Protein AF-A0A8J9UPP6-F1 (afdb_monomer)

Sequence (140 aa):
MTGKCSARVNLDRFGYISAAYTDHNHRPPTLKKLANGKYLRFSALLQTVQATESRKIPNYEVMNLPGNRRLIMYKNYTFSYKNTQWSKKRYLYCSKKYSMKCTARFRLNEKGVIFAAFTDHNHQPPHFQKCPNGTYVKIS

Secondary structure (DSSP, 8-state):
--PPP--EEEE-TTS-EEEEE---SSPPP-EEE-TTS-EEEHHHHHHHHHHHS-----SSEEEEETTTEEEEEETTEEEEE---TTS-S--EEETTTTTS----EEEE-TTS-EEEEE---SSPPPPEEE-TTS-EEE--

Organism: NCBI:txid405034

pLDDT: mean 79.05, std 13.62, range [41.81, 93.5]

Nearest PDB structures (foldseek):
  8prl-assembly1_B-4  TM=2.274E-01  e=4.106E-01  synthetic construct
  8b64-assembly1_H  TM=2.929E-01  e=3.846E+00  Rhodobacter capsulatus
  7ko8-assembly1_A  TM=1.705E-01  e=6.636E+00  Mayaro virus
  8wxb-assembly1_Y  TM=1.651E-01  e=8.717E+00  Prochlorococcus marinus subsp. pastoris str. CCMP1986

Structure (mmCIF, N/CA/C/O backbone):
data_AF-A0A8J9UPP6-F1
#
_entry.id   AF-A0A8J9UPP6-F1
#
loop_
_atom_site.group_PDB
_atom_site.id
_atom_site.type_symbol
_atom_site.label_atom_id
_atom_site.label_alt_id
_atom_site.label_comp_id
_atom_site.label_asym_id
_atom_site.label_entity_id
_atom_site.label_seq_id
_atom_site.pdbx_PDB_ins_code
_atom_site.Cartn_x
_atom_site.Cartn_y
_atom_site.Cartn_z
_atom_site.occupancy
_atom_site.B_iso_or_equiv
_atom_site.auth_seq_id
_atom_site.auth_comp_id
_atom_site.auth_asym_id
_atom_site.auth_atom_id
_atom_site.pdbx_PDB_model_num
ATOM 1 N N . MET A 1 1 ? 25.321 -14.905 -19.886 1.00 41.81 1 MET A N 1
ATOM 2 C CA . MET A 1 1 ? 26.607 -15.301 -20.498 1.00 41.81 1 MET A CA 1
ATOM 3 C C . MET A 1 1 ? 27.108 -14.153 -21.367 1.00 41.81 1 MET A C 1
ATOM 5 O O . MET A 1 1 ? 26.663 -14.011 -22.495 1.00 41.81 1 MET A O 1
ATOM 9 N N . THR A 1 2 ? 27.938 -13.257 -20.832 1.00 53.47 2 THR A N 1
ATOM 10 C CA . THR A 1 2 ? 28.537 -12.142 -21.592 1.00 53.47 2 THR A CA 1
ATOM 11 C C . THR A 1 2 ? 29.962 -12.523 -21.983 1.00 53.47 2 THR A C 1
ATOM 13 O O . THR A 1 2 ? 30.919 -12.113 -21.330 1.00 53.47 2 THR A O 1
ATOM 16 N N . GLY A 1 3 ? 30.096 -13.383 -22.994 1.00 59.09 3 GLY A N 1
ATOM 17 C CA . GLY A 1 3 ? 31.395 -13.724 -23.577 1.00 59.09 3 GLY A CA 1
ATOM 18 C C . GLY A 1 3 ? 31.927 -12.560 -24.414 1.00 59.09 3 GLY A C 1
ATOM 19 O O . GLY A 1 3 ? 31.150 -11.870 -25.075 1.00 59.09 3 GLY A O 1
ATOM 20 N N . LYS A 1 4 ? 33.237 -12.303 -24.361 1.00 71.00 4 LYS A N 1
ATOM 21 C CA . LYS A 1 4 ? 33.890 -11.312 -25.230 1.00 71.00 4 LYS A CA 1
ATOM 22 C C . LYS A 1 4 ? 33.753 -11.752 -26.696 1.00 71.00 4 LYS A C 1
ATOM 24 O O . LYS A 1 4 ? 33.913 -12.935 -26.993 1.00 71.00 4 LYS A O 1
ATOM 29 N N . CYS A 1 5 ? 33.462 -10.802 -27.584 1.00 79.88 5 CYS A N 1
ATOM 30 C CA . CYS A 1 5 ? 33.464 -11.020 -29.031 1.00 79.88 5 CYS A CA 1
ATOM 31 C C . CYS A 1 5 ? 34.875 -11.394 -29.507 1.00 79.88 5 CYS A C 1
ATOM 33 O O . CYS A 1 5 ? 35.846 -10.788 -29.054 1.00 79.88 5 CYS A O 1
ATOM 35 N N . SER A 1 6 ? 34.979 -12.361 -30.419 1.00 81.88 6 SER A N 1
ATOM 36 C CA . SER A 1 6 ? 36.231 -12.751 -31.086 1.00 81.88 6 SER A CA 1
ATOM 37 C C . SER A 1 6 ? 36.632 -11.825 -32.240 1.00 81.88 6 SER A C 1
ATOM 39 O O . SER A 1 6 ? 37.802 -11.799 -32.618 1.00 81.88 6 SER A O 1
ATOM 41 N N . ALA A 1 7 ? 35.690 -11.054 -32.788 1.00 84.69 7 ALA A N 1
ATOM 42 C CA . ALA A 1 7 ? 35.945 -10.179 -33.924 1.00 84.69 7 ALA A CA 1
ATOM 43 C C . ALA A 1 7 ? 36.723 -8.920 -33.521 1.00 84.69 7 ALA A C 1
ATOM 45 O O . ALA A 1 7 ? 36.458 -8.307 -32.481 1.00 84.69 7 ALA A O 1
ATOM 46 N N . ARG A 1 8 ? 37.662 -8.511 -34.377 1.00 84.62 8 ARG A N 1
ATOM 47 C CA . ARG A 1 8 ? 38.502 -7.322 -34.183 1.00 84.62 8 ARG A CA 1
ATOM 48 C C . ARG A 1 8 ? 38.930 -6.724 -35.516 1.00 84.62 8 ARG A C 1
ATOM 50 O O . ARG A 1 8 ? 39.112 -7.441 -36.497 1.00 84.62 8 ARG A O 1
ATOM 57 N N . VAL A 1 9 ? 39.132 -5.414 -35.520 1.00 89.06 9 VAL A N 1
ATOM 58 C CA . VAL A 1 9 ? 39.684 -4.668 -36.652 1.00 89.06 9 VAL A CA 1
ATOM 59 C C . VAL A 1 9 ? 40.949 -3.979 -36.168 1.00 89.06 9 VAL A C 1
ATOM 61 O O . VAL A 1 9 ? 40.924 -3.293 -35.147 1.00 89.06 9 VAL A O 1
ATOM 64 N N . ASN A 1 10 ? 42.043 -4.186 -36.889 1.00 88.88 10 ASN A N 1
ATOM 65 C CA . ASN A 1 10 ? 43.309 -3.523 -36.631 1.00 88.88 10 ASN A CA 1
ATOM 66 C C . ASN A 1 10 ? 43.435 -2.323 -37.568 1.00 88.88 10 ASN A C 1
ATOM 68 O O . ASN A 1 10 ? 43.105 -2.413 -38.753 1.00 88.88 10 ASN A O 1
ATOM 72 N N . LEU A 1 11 ? 43.925 -1.215 -37.022 1.00 90.75 11 LEU A N 1
ATOM 73 C CA . LEU A 1 11 ? 44.238 -0.009 -37.776 1.00 90.75 11 LEU A CA 1
ATOM 74 C C . LEU A 1 11 ? 45.758 0.132 -37.889 1.00 90.75 11 LEU A C 1
ATOM 76 O O . LEU A 1 11 ? 46.488 -0.301 -36.995 1.00 90.75 11 LEU A O 1
ATOM 80 N N . ASP A 1 12 ? 46.240 0.696 -38.990 1.00 90.06 12 ASP A N 1
ATOM 81 C CA . ASP A 1 12 ? 47.639 1.087 -39.139 1.00 90.06 12 ASP A CA 1
ATOM 82 C C . ASP A 1 12 ? 47.942 2.421 -38.424 1.00 90.06 12 ASP A C 1
ATOM 84 O O . ASP A 1 12 ? 47.081 3.028 -37.780 1.00 90.06 12 ASP A O 1
ATOM 88 N N . ARG A 1 13 ? 49.185 2.905 -38.550 1.00 89.81 13 ARG A N 1
ATOM 89 C CA . ARG A 1 13 ? 49.623 4.173 -37.937 1.00 89.81 13 ARG A CA 1
ATOM 90 C C . ARG A 1 13 ? 48.923 5.421 -38.494 1.00 89.81 13 ARG A C 1
ATOM 92 O O . ARG A 1 13 ? 49.079 6.491 -37.914 1.00 89.81 13 ARG A O 1
ATOM 99 N N . PHE A 1 14 ? 48.228 5.300 -39.621 1.00 88.94 14 PHE A N 1
ATOM 100 C CA . PHE A 1 14 ? 47.516 6.377 -40.306 1.00 88.94 14 PHE A CA 1
ATOM 101 C C . PHE A 1 14 ? 45.990 6.256 -40.143 1.00 88.94 14 PHE A C 1
ATOM 103 O O . PHE A 1 14 ? 45.258 7.124 -40.609 1.00 88.94 14 PHE A O 1
ATOM 110 N N . GLY A 1 15 ? 45.507 5.220 -39.445 1.00 84.38 15 GLY A N 1
ATOM 111 C CA . GLY A 1 15 ? 44.089 4.989 -39.178 1.00 84.38 15 GLY A CA 1
ATOM 112 C C . GLY A 1 15 ? 43.357 4.182 -40.255 1.00 84.38 15 GLY A C 1
ATOM 113 O O . GLY A 1 15 ? 42.135 4.055 -40.167 1.00 84.38 15 GLY A O 1
ATOM 114 N N . TYR A 1 16 ? 44.060 3.615 -41.240 1.00 86.56 16 TYR A N 1
ATOM 115 C CA . TYR A 1 16 ? 43.459 2.730 -42.242 1.00 86.56 16 TYR A CA 1
ATOM 116 C C . TYR A 1 16 ? 43.347 1.299 -41.719 1.00 86.56 16 TYR A C 1
ATOM 118 O O . TYR A 1 16 ? 44.153 0.848 -40.906 1.00 86.56 16 TYR A O 1
ATOM 126 N N . ILE A 1 17 ? 42.337 0.566 -42.194 1.00 86.88 17 ILE A N 1
ATOM 127 C CA . ILE A 1 17 ? 42.128 -0.836 -41.820 1.00 86.88 17 ILE A CA 1
ATOM 128 C C . ILE A 1 17 ? 43.269 -1.678 -42.393 1.00 86.88 17 ILE A C 1
ATOM 130 O O . ILE A 1 17 ? 43.393 -1.808 -43.607 1.00 86.88 17 ILE A O 1
ATOM 134 N N . SER A 1 18 ? 44.072 -2.279 -41.517 1.00 88.50 18 SER A N 1
ATOM 135 C CA . SER A 1 18 ? 45.180 -3.161 -41.900 1.00 88.50 18 SER A CA 1
ATOM 136 C C . SER A 1 18 ? 44.786 -4.638 -41.888 1.00 88.50 18 SER A C 1
ATOM 138 O O . SER A 1 18 ? 45.290 -5.422 -42.686 1.00 88.50 18 SER A O 1
ATOM 140 N N . ALA A 1 19 ? 43.867 -5.029 -41.002 1.00 84.00 19 ALA A N 1
ATOM 141 C CA . ALA A 1 19 ? 43.301 -6.373 -40.956 1.00 84.00 19 ALA A CA 1
ATOM 142 C C . ALA A 1 19 ? 41.923 -6.363 -40.286 1.00 84.00 19 ALA A C 1
ATOM 144 O O . ALA A 1 19 ? 41.709 -5.650 -39.303 1.00 84.00 19 ALA A O 1
ATOM 145 N N . ALA A 1 20 ? 41.006 -7.200 -40.771 1.00 85.75 20 ALA A N 1
ATOM 146 C CA . ALA A 1 20 ? 39.691 -7.401 -40.174 1.00 85.75 20 ALA A CA 1
ATOM 147 C C . ALA A 1 20 ? 39.437 -8.895 -39.957 1.00 85.75 20 ALA A C 1
ATOM 149 O O . ALA A 1 20 ? 39.519 -9.690 -40.887 1.00 85.75 20 ALA A O 1
ATOM 150 N N . TYR A 1 21 ? 39.121 -9.260 -38.717 1.00 86.25 21 TYR A N 1
ATOM 151 C CA . TYR A 1 21 ? 38.752 -10.614 -38.316 1.00 86.25 21 TYR A CA 1
ATOM 152 C C . TYR A 1 21 ? 37.262 -10.596 -37.978 1.00 86.25 21 TYR A C 1
ATOM 154 O O . TYR A 1 21 ? 36.871 -9.990 -36.977 1.00 86.25 21 TYR A O 1
ATOM 162 N N . THR A 1 22 ? 36.437 -11.199 -38.834 1.00 82.19 22 THR A N 1
ATOM 163 C CA . THR A 1 22 ? 34.967 -11.074 -38.816 1.00 82.19 22 THR A CA 1
ATOM 164 C C . THR A 1 22 ? 34.244 -12.283 -38.222 1.00 82.19 22 THR A C 1
ATOM 166 O O . THR A 1 22 ? 33.017 -12.290 -38.173 1.00 82.19 22 THR A O 1
ATOM 169 N N . ASP A 1 23 ? 34.966 -13.291 -37.732 1.00 84.06 23 ASP A N 1
ATOM 170 C CA . ASP A 1 23 ? 34.349 -14.449 -37.087 1.00 84.06 23 ASP A CA 1
ATOM 171 C C . ASP A 1 23 ? 33.793 -14.090 -35.705 1.00 84.06 23 ASP A C 1
ATOM 173 O O . ASP A 1 23 ? 34.497 -13.585 -34.819 1.00 84.06 23 ASP A O 1
ATOM 177 N N . HIS A 1 24 ? 32.510 -14.389 -35.506 1.00 73.88 24 HIS A N 1
ATOM 178 C CA . HIS A 1 24 ? 31.765 -14.052 -34.299 1.00 73.88 24 HIS A CA 1
ATOM 179 C C . HIS A 1 24 ? 31.340 -15.302 -33.528 1.00 73.88 24 HIS A C 1
ATOM 181 O O . HIS A 1 24 ? 30.735 -16.222 -34.066 1.00 73.88 24 HIS A O 1
ATOM 187 N N . ASN A 1 25 ? 31.562 -15.278 -32.217 1.00 80.81 25 ASN A N 1
ATOM 188 C CA . ASN A 1 25 ? 31.107 -16.296 -31.267 1.00 80.81 25 ASN A CA 1
ATOM 189 C C . ASN A 1 25 ? 29.742 -15.968 -30.627 1.00 80.81 25 ASN A C 1
ATOM 191 O O . ASN A 1 25 ? 29.352 -16.569 -29.626 1.00 80.81 25 ASN A O 1
ATOM 195 N N . HIS A 1 26 ? 29.016 -14.988 -31.167 1.00 76.56 26 HIS A N 1
ATOM 196 C CA . HIS A 1 26 ? 27.706 -14.581 -30.677 1.00 76.56 26 HIS A CA 1
ATOM 197 C C . HIS A 1 26 ? 26.850 -14.007 -31.808 1.00 76.56 26 HIS A C 1
ATOM 199 O O . HIS A 1 26 ? 27.354 -13.527 -32.822 1.00 76.56 26 HIS A O 1
ATOM 205 N N . ARG A 1 27 ? 25.529 -13.993 -31.608 1.00 71.94 27 ARG A N 1
ATOM 206 C CA . ARG A 1 27 ? 24.603 -13.316 -32.527 1.00 71.94 27 ARG A CA 1
ATOM 207 C C . ARG A 1 27 ? 24.835 -11.796 -32.507 1.00 71.94 27 ARG A C 1
ATOM 209 O O . ARG A 1 27 ? 25.191 -11.269 -31.447 1.00 71.94 27 ARG A O 1
ATOM 216 N N . PRO A 1 28 ? 24.621 -11.075 -33.622 1.00 75.44 28 PRO A N 1
ATOM 217 C CA . PRO A 1 28 ? 24.782 -9.626 -33.660 1.00 75.44 28 PRO A CA 1
ATOM 218 C C . PRO A 1 28 ? 23.950 -8.922 -32.573 1.00 75.44 28 PRO A C 1
ATOM 220 O O . PRO A 1 28 ? 22.772 -9.247 -32.397 1.00 75.44 28 PRO A O 1
ATOM 223 N N . PRO A 1 29 ? 24.527 -7.967 -31.822 1.00 71.62 29 PRO A N 1
ATOM 224 C CA . PRO A 1 29 ? 23.769 -7.213 -30.836 1.00 71.62 29 PRO A CA 1
ATOM 225 C C . PRO A 1 29 ? 22.738 -6.319 -31.534 1.00 71.62 29 PRO A C 1
ATOM 227 O O . PRO A 1 29 ? 23.072 -5.540 -32.421 1.00 71.62 29 PRO A O 1
ATOM 230 N N . THR A 1 30 ? 21.480 -6.385 -31.102 1.00 76.31 30 THR A N 1
ATOM 231 C CA . THR A 1 30 ? 20.418 -5.525 -31.638 1.00 76.31 30 THR A CA 1
ATOM 232 C C . THR A 1 30 ? 20.572 -4.104 -31.086 1.00 76.31 30 THR A C 1
ATOM 234 O O . THR A 1 30 ? 20.353 -3.860 -29.893 1.00 76.31 30 THR A O 1
ATOM 237 N N . LEU A 1 31 ? 20.968 -3.162 -31.944 1.00 76.94 31 LEU A N 1
ATOM 238 C CA . LEU A 1 31 ? 21.125 -1.743 -31.618 1.00 76.94 31 LEU A CA 1
ATOM 239 C C . LEU A 1 31 ? 20.065 -0.904 -32.344 1.00 76.94 31 LEU A C 1
ATOM 241 O O . LEU A 1 31 ? 19.785 -1.138 -33.515 1.00 76.94 31 LEU A O 1
ATOM 245 N N . LYS A 1 32 ? 19.512 0.107 -31.669 1.00 76.12 32 LYS A N 1
ATOM 246 C CA . LYS A 1 32 ? 18.646 1.131 -32.268 1.00 76.12 32 LYS A CA 1
ATOM 247 C C . LYS A 1 32 ? 19.381 2.470 -32.287 1.00 76.12 32 LYS A C 1
ATOM 249 O O . LYS A 1 32 ? 19.898 2.901 -31.256 1.00 76.12 32 LYS A O 1
ATOM 254 N N . LYS A 1 33 ? 19.420 3.125 -33.450 1.00 80.00 33 LYS A N 1
ATOM 255 C CA . LYS A 1 33 ? 19.981 4.474 -33.608 1.00 80.00 33 LYS A CA 1
ATOM 256 C C . LYS A 1 33 ? 18.991 5.510 -33.069 1.00 80.00 33 LYS A C 1
ATOM 258 O O . LYS A 1 33 ? 17.809 5.478 -33.407 1.00 80.00 33 LYS A O 1
ATOM 263 N N . LEU A 1 34 ? 19.470 6.399 -32.208 1.00 76.50 34 LEU A N 1
ATOM 264 C CA . LEU A 1 34 ? 18.726 7.533 -31.668 1.00 76.50 34 LEU A CA 1
A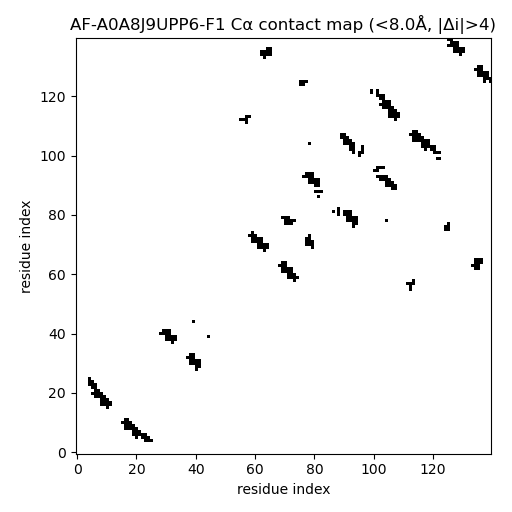TOM 265 C C . LEU A 1 34 ? 18.844 8.757 -32.583 1.00 76.50 34 LEU A C 1
ATOM 267 O O . LEU A 1 34 ? 19.793 8.874 -33.359 1.00 76.50 34 LEU A O 1
ATOM 271 N N . ALA A 1 35 ? 17.921 9.710 -32.427 1.00 78.12 35 ALA A N 1
ATOM 272 C CA . ALA A 1 35 ? 17.918 10.975 -33.170 1.00 78.12 35 ALA A CA 1
ATOM 273 C C . ALA A 1 35 ? 19.208 11.801 -32.978 1.00 78.12 35 ALA A C 1
ATOM 275 O O . ALA A 1 35 ? 19.621 12.519 -33.877 1.00 78.12 35 ALA A O 1
ATOM 276 N N . ASN A 1 36 ? 19.892 11.645 -31.839 1.00 80.19 36 ASN A N 1
ATOM 277 C CA . ASN A 1 36 ? 21.174 12.297 -31.546 1.00 80.19 36 ASN A CA 1
ATOM 278 C C . ASN A 1 36 ? 22.405 11.541 -32.093 1.00 80.19 36 ASN A C 1
ATOM 280 O O . ASN A 1 36 ? 23.527 11.807 -31.668 1.00 80.19 36 ASN A O 1
ATOM 284 N N . GLY A 1 37 ? 22.207 10.546 -32.962 1.00 78.69 37 GLY A N 1
ATOM 285 C CA . GLY A 1 37 ? 23.282 9.764 -33.577 1.00 78.69 37 GLY A CA 1
ATOM 286 C C . GLY A 1 37 ? 23.889 8.666 -32.696 1.00 78.69 37 GLY A C 1
ATOM 287 O O . GLY A 1 37 ? 24.692 7.879 -33.195 1.00 78.69 37 GLY A O 1
ATOM 288 N N . LYS A 1 38 ? 23.501 8.553 -31.417 1.00 79.25 38 LYS A N 1
ATOM 289 C CA . LYS A 1 38 ? 23.969 7.481 -30.520 1.00 79.25 38 LYS A CA 1
ATOM 290 C C . LYS A 1 38 ? 23.220 6.168 -30.772 1.00 79.25 38 LYS A C 1
ATOM 292 O O . LYS A 1 38 ? 22.075 6.170 -31.216 1.00 79.25 38 LYS A O 1
ATOM 297 N N . TYR A 1 39 ? 23.841 5.039 -30.432 1.00 76.44 39 TYR A N 1
ATOM 298 C CA . TYR A 1 39 ? 23.224 3.711 -30.518 1.00 76.44 39 TYR A CA 1
ATOM 299 C C . TYR A 1 39 ? 22.872 3.183 -29.125 1.00 76.44 39 TYR A C 1
ATOM 301 O O . TYR A 1 39 ? 23.712 3.176 -28.227 1.00 76.44 39 TYR A O 1
ATOM 309 N N . LEU A 1 40 ? 21.639 2.707 -28.948 1.00 73.19 40 LEU A N 1
ATOM 310 C CA . LEU A 1 40 ? 21.182 2.034 -27.730 1.00 73.19 40 LEU A CA 1
ATOM 311 C C . LEU A 1 40 ? 20.969 0.545 -27.985 1.00 73.19 40 LEU A C 1
ATOM 313 O O . LEU A 1 40 ? 20.394 0.158 -28.999 1.00 73.19 40 LEU A O 1
ATOM 317 N N . ARG A 1 41 ? 21.363 -0.295 -27.024 1.00 68.38 41 ARG A N 1
ATOM 318 C CA . ARG A 1 41 ? 20.998 -1.718 -27.030 1.00 68.38 41 ARG A CA 1
ATOM 319 C C . ARG A 1 41 ? 19.496 -1.878 -26.829 1.00 68.38 41 ARG A C 1
ATOM 321 O O . ARG A 1 41 ? 18.922 -1.262 -25.934 1.00 68.38 41 ARG A O 1
ATOM 328 N N . PHE A 1 42 ? 18.878 -2.759 -27.609 1.00 62.41 42 PHE A N 1
ATOM 329 C CA . PHE A 1 42 ? 17.439 -3.025 -27.537 1.00 62.41 42 PHE A CA 1
ATOM 330 C C . PHE A 1 42 ? 16.987 -3.481 -26.136 1.00 62.41 42 PHE A C 1
ATOM 332 O O . PHE A 1 42 ? 15.932 -3.074 -25.656 1.00 62.41 42 PHE A O 1
ATOM 339 N N . SER A 1 43 ? 17.835 -4.234 -25.424 1.00 59.03 43 SER A N 1
ATOM 340 C CA . SER A 1 43 ? 17.596 -4.642 -24.032 1.00 59.03 43 SER A CA 1
ATOM 341 C C . SER A 1 43 ? 17.479 -3.462 -23.057 1.00 59.03 43 SER A C 1
ATOM 343 O O . SER A 1 43 ? 16.693 -3.527 -22.117 1.00 59.03 43 SER A O 1
ATOM 345 N N . ALA A 1 44 ? 18.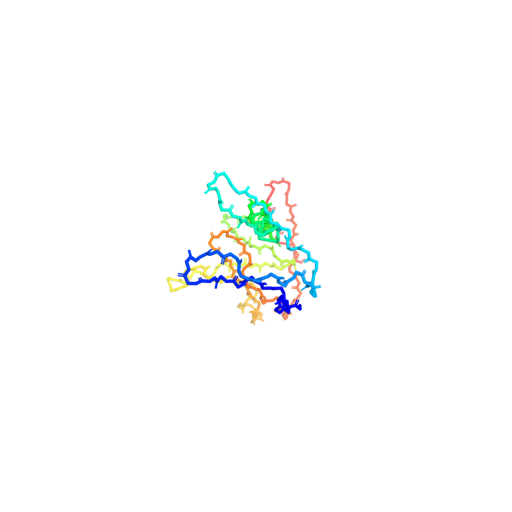219 -2.372 -23.287 1.00 56.94 44 ALA A N 1
ATOM 346 C CA . ALA A 1 44 ? 18.114 -1.152 -22.485 1.00 56.94 44 ALA A CA 1
ATOM 347 C C . ALA A 1 44 ? 16.829 -0.373 -22.811 1.00 56.94 44 ALA A C 1
ATOM 349 O O . ALA A 1 44 ? 16.246 0.266 -21.941 1.00 56.94 44 ALA A O 1
ATOM 350 N N . LEU A 1 45 ? 16.349 -0.474 -24.052 1.00 57.00 45 LEU A N 1
ATOM 351 C CA . LEU A 1 45 ? 15.129 0.185 -24.514 1.00 57.00 45 LEU A CA 1
ATOM 352 C C . LEU A 1 45 ? 13.875 -0.426 -23.866 1.00 57.00 45 LEU A C 1
ATOM 354 O O . LEU A 1 45 ? 13.018 0.305 -23.371 1.00 57.00 45 LEU A O 1
ATOM 358 N N . LEU A 1 46 ? 13.810 -1.757 -23.762 1.00 55.25 46 LEU A N 1
ATOM 359 C CA . LEU A 1 46 ? 12.729 -2.453 -23.050 1.00 55.25 46 LEU A CA 1
ATOM 360 C C . LEU A 1 46 ? 12.669 -2.076 -21.560 1.00 55.25 46 LEU A C 1
ATOM 362 O O . LEU A 1 46 ? 11.581 -1.880 -21.024 1.00 55.25 46 LEU A O 1
ATOM 366 N N . GLN A 1 47 ? 13.820 -1.891 -20.905 1.00 54.78 47 GLN A N 1
ATOM 367 C CA . GLN A 1 47 ? 13.869 -1.441 -19.508 1.00 54.78 47 GLN A CA 1
ATOM 368 C C . GLN A 1 47 ? 13.322 -0.018 -19.335 1.00 54.78 47 GLN A C 1
ATOM 370 O O . GLN A 1 47 ? 12.638 0.257 -18.352 1.00 54.78 47 GLN A O 1
ATOM 375 N N . THR A 1 48 ? 13.572 0.881 -20.295 1.00 50.41 48 THR A N 1
ATOM 376 C CA . THR A 1 48 ? 13.054 2.259 -20.230 1.00 50.41 48 THR A CA 1
ATOM 377 C C . THR A 1 48 ? 11.543 2.346 -20.442 1.00 50.41 48 THR A C 1
ATOM 379 O O . THR A 1 48 ? 10.897 3.144 -19.772 1.00 50.41 48 THR A O 1
ATOM 382 N N . VAL A 1 49 ? 10.962 1.485 -21.288 1.00 53.75 49 VAL A N 1
ATOM 383 C CA . VAL A 1 49 ? 9.501 1.423 -21.496 1.00 53.75 49 VAL A CA 1
ATOM 384 C C . VAL A 1 49 ? 8.795 0.786 -20.291 1.00 53.75 49 VAL A C 1
ATOM 386 O O . VAL A 1 49 ? 7.740 1.248 -19.868 1.00 53.75 49 VAL A O 1
ATOM 389 N N . GLN A 1 50 ? 9.404 -0.222 -19.656 1.00 52.00 50 GLN A N 1
ATOM 390 C CA . GLN A 1 50 ? 8.876 -0.817 -18.420 1.00 52.00 50 GLN A CA 1
ATOM 391 C C . GLN A 1 50 ? 8.963 0.117 -17.198 1.00 52.00 50 GLN A C 1
ATOM 393 O O . GLN A 1 50 ? 8.268 -0.104 -16.204 1.00 52.00 50 GLN A O 1
ATOM 398 N N . ALA A 1 51 ? 9.790 1.165 -17.252 1.00 49.53 51 ALA A N 1
ATOM 399 C CA . ALA A 1 51 ? 9.962 2.117 -16.156 1.00 49.53 51 ALA A CA 1
ATOM 400 C C . ALA A 1 51 ? 8.906 3.237 -16.130 1.00 49.53 51 ALA A C 1
ATOM 402 O O . ALA A 1 51 ? 8.730 3.865 -15.084 1.00 49.53 51 ALA A O 1
ATOM 403 N N . THR A 1 52 ? 8.195 3.494 -17.234 1.00 46.72 52 THR A N 1
ATOM 404 C CA . THR A 1 52 ? 7.306 4.665 -17.351 1.00 46.72 52 THR A CA 1
ATOM 405 C C . THR A 1 52 ? 5.825 4.396 -17.086 1.00 46.72 52 THR A C 1
ATOM 407 O O . THR A 1 52 ? 5.109 5.348 -16.801 1.00 46.72 52 THR A O 1
ATOM 410 N N . GLU A 1 53 ? 5.348 3.146 -17.070 1.00 51.06 53 GLU A N 1
ATOM 411 C CA . GLU A 1 53 ? 3.901 2.871 -16.927 1.00 51.06 53 GLU A CA 1
ATOM 412 C C . GLU A 1 53 ? 3.534 1.671 -16.044 1.00 51.06 53 GLU A C 1
ATOM 414 O O . GLU A 1 53 ? 2.464 1.086 -16.180 1.00 51.06 53 GLU A O 1
ATOM 419 N N . SER A 1 54 ? 4.341 1.331 -15.040 1.00 49.22 54 SER A N 1
ATOM 420 C CA . SER A 1 54 ? 3.784 0.578 -13.911 1.00 49.22 54 SER A CA 1
ATOM 421 C C . SER A 1 54 ? 3.322 1.565 -12.848 1.00 49.22 54 SER A C 1
ATOM 423 O O . SER A 1 54 ? 4.049 1.889 -11.904 1.00 49.22 54 SER A O 1
ATOM 425 N N . ARG A 1 55 ? 2.074 2.037 -12.969 1.00 53.34 55 ARG A N 1
ATOM 426 C CA . ARG A 1 55 ? 1.288 2.378 -11.779 1.00 53.34 55 ARG A CA 1
ATOM 427 C C . ARG A 1 55 ? 1.241 1.096 -10.945 1.00 53.34 55 ARG A C 1
ATOM 429 O O . ARG A 1 55 ? 0.355 0.272 -11.136 1.00 53.34 55 ARG A O 1
ATOM 436 N N . LYS A 1 56 ? 2.234 0.877 -10.075 1.00 54.12 56 LYS A N 1
ATOM 437 C CA . LYS A 1 56 ? 2.161 -0.160 -9.045 1.00 54.12 56 LYS A CA 1
ATOM 438 C C . LYS A 1 56 ? 0.950 0.200 -8.207 1.00 54.12 56 LYS A C 1
ATOM 440 O O . LYS A 1 56 ? 1.040 1.084 -7.357 1.00 54.12 56 LYS A O 1
ATOM 445 N N . ILE A 1 57 ? -0.179 -0.432 -8.508 1.00 5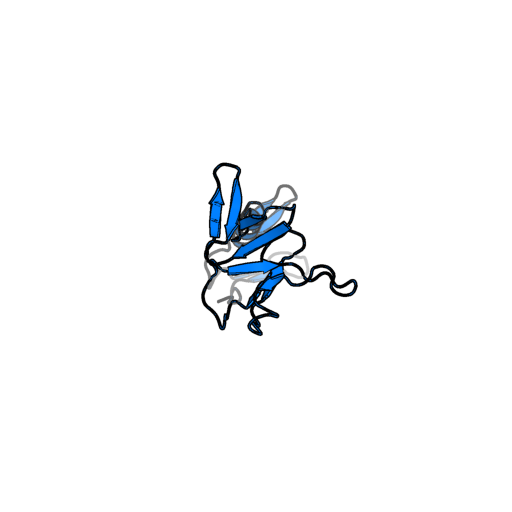3.75 57 ILE A N 1
ATOM 446 C CA . ILE A 1 57 ? -1.375 -0.336 -7.690 1.00 53.75 57 ILE A CA 1
ATOM 447 C C . ILE A 1 57 ? -0.903 -0.692 -6.278 1.00 53.75 57 ILE A C 1
ATOM 449 O O . ILE A 1 57 ? -0.248 -1.726 -6.100 1.00 53.75 57 ILE A O 1
ATOM 453 N N . PRO A 1 58 ? -1.094 0.191 -5.287 1.00 61.31 58 PRO A N 1
ATOM 454 C CA . PRO A 1 58 ? -0.761 -0.159 -3.924 1.00 61.31 58 PRO A CA 1
ATOM 455 C C . PRO A 1 58 ? -1.546 -1.427 -3.583 1.00 61.31 58 PRO A C 1
ATOM 457 O O . PRO A 1 58 ? -2.768 -1.436 -3.653 1.00 61.31 58 PRO A O 1
ATOM 460 N N . ASN A 1 59 ? -0.847 -2.510 -3.236 1.00 80.06 59 ASN A N 1
ATOM 461 C CA . ASN A 1 59 ? -1.460 -3.796 -2.876 1.00 80.06 59 ASN A CA 1
ATOM 462 C C . ASN A 1 59 ? -2.202 -3.740 -1.522 1.00 80.06 59 ASN A C 1
ATOM 464 O O . ASN A 1 59 ? -2.283 -4.747 -0.828 1.00 80.06 59 ASN A O 1
ATOM 468 N N . TYR A 1 60 ? -2.673 -2.565 -1.102 1.00 87.94 60 TYR A N 1
ATOM 469 C CA . TYR A 1 60 ? -3.341 -2.298 0.163 1.00 87.94 60 TYR A CA 1
ATOM 470 C C . TYR A 1 60 ? -4.525 -1.354 -0.059 1.00 87.94 60 TYR A C 1
ATOM 472 O O . TYR A 1 60 ? -4.506 -0.517 -0.959 1.00 87.94 60 TYR A O 1
ATOM 480 N N . GLU A 1 61 ? -5.525 -1.442 0.810 1.00 88.94 61 GLU A N 1
ATOM 481 C CA . GLU A 1 61 ? -6.682 -0.549 0.805 1.00 88.94 61 GLU A CA 1
ATOM 482 C C . GLU A 1 61 ? -6.603 0.436 1.976 1.00 88.94 61 GLU A C 1
ATOM 484 O O . GLU A 1 61 ? -6.185 0.085 3.080 1.00 88.94 61 GLU A O 1
ATOM 489 N N . VAL A 1 62 ? -7.008 1.686 1.752 1.00 88.75 62 VAL A N 1
ATOM 490 C CA . VAL A 1 62 ? -7.172 2.667 2.831 1.00 88.75 62 VAL A CA 1
ATOM 491 C C . VAL A 1 62 ? -8.600 2.579 3.354 1.00 88.75 62 VAL A C 1
ATOM 493 O O . VAL A 1 62 ? -9.552 2.884 2.642 1.00 88.75 62 VAL A O 1
ATOM 496 N N . MET A 1 63 ? -8.744 2.189 4.615 1.00 89.44 63 MET A N 1
ATOM 497 C CA . MET A 1 63 ? -10.029 2.113 5.295 1.00 89.44 63 MET A CA 1
ATOM 498 C C . MET A 1 63 ? -10.299 3.392 6.077 1.00 89.44 63 MET A C 1
ATOM 500 O O . MET A 1 63 ? -9.522 3.774 6.958 1.00 89.44 63 MET A O 1
ATOM 504 N N . ASN A 1 64 ? -11.444 4.008 5.800 1.00 90.00 64 ASN A N 1
ATOM 505 C CA . ASN A 1 64 ? -11.977 5.110 6.588 1.00 90.00 64 ASN A CA 1
ATOM 506 C C . ASN A 1 64 ? -12.935 4.551 7.645 1.00 90.00 64 ASN A C 1
ATOM 508 O O . ASN A 1 64 ? -13.929 3.906 7.316 1.00 90.00 64 ASN A O 1
ATOM 512 N N . LEU A 1 65 ? -12.623 4.780 8.917 1.00 86.62 65 LEU A N 1
ATOM 513 C CA . LEU A 1 65 ? -13.452 4.390 10.052 1.00 86.62 65 LEU A CA 1
ATOM 514 C C . LEU A 1 65 ? -14.223 5.609 10.582 1.00 86.62 65 LEU A C 1
ATOM 516 O O . LEU A 1 65 ? -13.777 6.749 10.398 1.00 86.62 65 LEU A O 1
ATOM 520 N N . PRO A 1 66 ? -15.326 5.388 11.321 1.00 84.19 66 PRO A N 1
ATOM 521 C CA . PRO A 1 66 ? -16.024 6.452 12.031 1.00 84.19 66 PRO A CA 1
ATOM 522 C C . PRO A 1 66 ? -15.080 7.274 12.922 1.00 84.19 66 PRO A C 1
ATOM 524 O O . PRO A 1 66 ? -14.189 6.731 13.597 1.00 84.19 66 PRO A O 1
ATOM 527 N N . GLY A 1 67 ? -15.288 8.594 12.923 1.00 81.50 67 GLY A N 1
ATOM 528 C CA . GLY A 1 67 ? -14.466 9.549 13.673 1.00 81.50 67 GLY A CA 1
ATOM 529 C C . GLY A 1 67 ? -13.155 9.940 12.981 1.00 81.50 67 GLY A C 1
ATOM 530 O O . GLY A 1 67 ? -12.162 10.174 13.661 1.00 81.50 67 GLY A O 1
ATOM 531 N N . ASN A 1 68 ? -13.123 9.969 11.640 1.00 78.25 68 ASN A N 1
ATOM 532 C CA . ASN A 1 68 ? -11.972 10.396 10.824 1.00 78.25 68 ASN A CA 1
ATOM 533 C C . ASN A 1 68 ? -10.674 9.595 11.073 1.00 78.25 68 ASN A C 1
ATOM 535 O O . ASN A 1 68 ? -9.553 10.066 10.857 1.00 78.25 68 ASN A O 1
ATOM 539 N N . ARG A 1 69 ? -10.818 8.353 11.544 1.00 83.00 69 ARG A N 1
ATOM 540 C CA . ARG A 1 69 ? -9.695 7.439 11.761 1.00 83.00 69 ARG A CA 1
ATOM 541 C C . ARG A 1 69 ? -9.412 6.688 10.469 1.00 83.00 69 ARG A C 1
ATOM 543 O O . ARG A 1 69 ? -10.321 6.143 9.852 1.00 83.00 69 ARG A O 1
ATOM 550 N N . ARG A 1 70 ? -8.141 6.636 10.077 1.00 87.69 70 ARG A N 1
ATOM 551 C CA . ARG A 1 70 ? -7.692 5.951 8.861 1.00 87.69 70 ARG A CA 1
ATOM 552 C C . ARG A 1 70 ? -6.786 4.782 9.207 1.00 87.69 70 ARG A C 1
ATOM 554 O O . ARG A 1 70 ? -5.825 4.948 9.958 1.00 87.69 70 ARG A O 1
ATOM 561 N N . LEU A 1 71 ? -7.092 3.620 8.643 1.00 90.06 71 LEU A N 1
ATOM 562 C CA . LEU A 1 71 ? -6.270 2.415 8.723 1.00 90.06 71 LEU A CA 1
ATOM 563 C C . LEU A 1 71 ? -5.878 1.968 7.319 1.00 90.06 71 LEU A C 1
ATOM 565 O O . LEU A 1 71 ? -6.555 2.281 6.345 1.00 90.06 71 LEU A O 1
ATOM 569 N N . ILE A 1 72 ? -4.785 1.221 7.223 1.00 91.06 72 ILE A N 1
ATOM 570 C CA . ILE A 1 72 ? -4.391 0.551 5.988 1.00 91.06 72 ILE A CA 1
ATOM 571 C C . ILE A 1 72 ? -4.665 -0.940 6.139 1.00 91.06 72 ILE A C 1
ATOM 573 O O . ILE A 1 72 ? -4.154 -1.561 7.067 1.00 91.06 72 ILE A O 1
ATOM 577 N N . MET A 1 73 ? -5.462 -1.504 5.238 1.00 90.56 73 MET A N 1
ATOM 578 C CA . MET A 1 73 ? -5.709 -2.936 5.135 1.00 90.56 73 MET A CA 1
ATOM 579 C C . MET A 1 73 ? -4.717 -3.552 4.152 1.00 90.56 73 MET A C 1
ATOM 581 O O . MET A 1 73 ? -4.661 -3.166 2.987 1.00 90.56 73 MET A O 1
ATOM 585 N N . TYR A 1 74 ? -3.945 -4.530 4.611 1.00 90.88 74 TYR A N 1
ATOM 586 C CA . TYR A 1 74 ? -3.024 -5.298 3.782 1.00 90.88 74 TYR A CA 1
ATOM 587 C C . TYR A 1 74 ? -3.126 -6.776 4.153 1.00 90.88 74 TYR A C 1
ATOM 589 O O . TYR A 1 74 ? -2.951 -7.125 5.319 1.00 90.88 74 TYR A O 1
ATOM 597 N N . LYS A 1 75 ? -3.426 -7.641 3.173 1.00 88.19 75 LYS A N 1
ATOM 598 C CA . LYS A 1 75 ? -3.643 -9.087 3.382 1.00 88.19 75 LYS A CA 1
ATOM 599 C C . LYS A 1 75 ? -4.629 -9.391 4.529 1.00 88.19 75 LYS A C 1
ATOM 601 O O . LYS A 1 75 ? -4.342 -10.224 5.379 1.00 88.19 75 LYS A O 1
ATOM 606 N N . ASN A 1 76 ? -5.762 -8.688 4.572 1.00 89.88 76 ASN A N 1
ATOM 607 C CA . ASN A 1 76 ? -6.804 -8.795 5.611 1.00 89.88 76 ASN A CA 1
ATOM 608 C C . ASN A 1 76 ? -6.386 -8.357 7.029 1.00 89.88 76 ASN A C 1
ATOM 610 O O . ASN A 1 76 ? -7.174 -8.464 7.964 1.00 89.88 76 ASN A O 1
ATOM 614 N N . TYR A 1 77 ? -5.183 -7.810 7.209 1.00 92.31 77 TYR A N 1
ATOM 615 C CA . TYR A 1 77 ? -4.743 -7.225 8.473 1.00 92.31 77 TYR A CA 1
ATOM 616 C C . TYR A 1 77 ? -4.729 -5.705 8.407 1.00 92.31 77 TYR A C 1
ATOM 618 O O . TYR A 1 77 ? -4.398 -5.106 7.384 1.00 92.31 77 TYR A O 1
ATOM 626 N N . THR A 1 78 ? -5.033 -5.067 9.536 1.00 93.19 78 THR A N 1
ATOM 627 C CA . THR A 1 78 ? -5.042 -3.610 9.637 1.00 93.19 78 THR A CA 1
ATOM 628 C C . THR A 1 78 ? -3.753 -3.071 10.227 1.00 93.19 78 THR A C 1
ATOM 630 O O . THR A 1 78 ? -3.201 -3.611 11.191 1.00 93.19 78 THR A O 1
ATOM 633 N N . PHE A 1 79 ? -3.306 -1.952 9.672 1.00 92.00 79 PHE A N 1
ATOM 634 C CA . PHE A 1 79 ? -2.086 -1.270 10.054 1.00 92.00 79 PHE A CA 1
ATOM 635 C C . PHE A 1 79 ? -2.333 0.224 10.248 1.00 92.00 79 PHE A C 1
ATOM 637 O O . PHE A 1 79 ? -3.183 0.827 9.591 1.00 92.00 79 PHE A O 1
ATOM 644 N N . SER A 1 80 ? -1.572 0.836 11.149 1.00 90.12 80 SER A N 1
ATOM 645 C CA . SER A 1 80 ? -1.625 2.271 11.420 1.00 90.12 80 SER A CA 1
ATOM 646 C C . SER A 1 80 ? -0.229 2.872 11.523 1.00 90.12 80 SER A C 1
ATOM 648 O O . SER A 1 80 ? 0.750 2.206 11.879 1.00 90.12 80 SER A O 1
ATOM 650 N N . TYR A 1 81 ? -0.132 4.162 11.202 1.00 86.25 81 TYR A N 1
ATOM 651 C CA . TYR A 1 81 ? 1.075 4.932 11.467 1.00 86.25 81 TYR A CA 1
ATOM 652 C C . TYR A 1 81 ? 1.253 5.122 12.968 1.00 86.25 81 TYR A C 1
ATOM 654 O O . TYR A 1 81 ? 0.309 5.461 13.683 1.00 86.25 81 TYR A O 1
ATOM 662 N N . LYS A 1 82 ? 2.492 4.978 13.436 1.00 75.56 82 LYS A N 1
ATOM 663 C CA . LYS A 1 82 ? 2.852 5.430 14.776 1.00 75.56 82 LYS A CA 1
ATOM 664 C C . LYS A 1 82 ? 3.132 6.932 14.720 1.00 75.56 82 LYS A C 1
ATOM 666 O O . LYS A 1 82 ? 4.034 7.360 14.003 1.00 75.56 82 LYS A O 1
ATOM 671 N N . ASN A 1 83 ? 2.379 7.718 15.483 1.00 59.59 83 ASN A N 1
ATOM 672 C CA . ASN A 1 83 ? 2.681 9.128 15.703 1.00 59.59 83 ASN A CA 1
ATOM 673 C C . ASN A 1 83 ? 3.821 9.211 16.722 1.00 59.59 83 ASN A C 1
ATOM 675 O O . ASN A 1 83 ? 3.599 9.239 17.927 1.00 59.59 83 ASN A O 1
ATOM 679 N N . THR A 1 84 ? 5.064 9.176 16.254 1.00 54.78 84 THR A N 1
ATOM 680 C CA . THR A 1 84 ? 6.179 9.686 17.054 1.00 54.78 84 THR A CA 1
ATOM 681 C C . THR A 1 84 ? 6.914 10.717 16.229 1.00 54.78 84 THR A C 1
ATOM 683 O O . THR A 1 84 ? 7.279 10.437 15.091 1.00 54.78 84 THR A O 1
ATOM 686 N N . GLN A 1 85 ? 7.153 11.886 16.822 1.00 52.25 85 GLN A N 1
ATOM 687 C CA . GLN A 1 85 ? 7.899 13.009 16.241 1.00 52.25 85 GLN A CA 1
ATOM 688 C C . GLN A 1 85 ? 9.236 12.568 15.611 1.00 52.25 85 GLN A C 1
ATOM 690 O O . GLN A 1 85 ? 9.662 13.108 14.596 1.00 52.25 85 GLN A O 1
ATOM 695 N N . TRP A 1 86 ? 9.854 11.513 16.156 1.00 47.75 86 TRP A N 1
ATOM 696 C CA . TRP A 1 86 ? 11.105 10.924 15.668 1.00 47.75 86 TRP A CA 1
ATOM 697 C C . TRP A 1 86 ? 10.947 9.989 14.457 1.00 47.75 86 TRP A C 1
ATOM 699 O O . TRP A 1 86 ? 11.868 9.809 13.656 1.00 47.75 86 TRP A O 1
ATOM 709 N N . SER A 1 87 ? 9.786 9.347 14.300 1.00 52.03 87 SER A N 1
ATOM 710 C CA . SER A 1 87 ? 9.526 8.491 13.148 1.00 52.03 87 SER A CA 1
ATOM 711 C C . SER A 1 87 ? 8.818 9.319 12.083 1.00 52.03 87 SER A C 1
ATOM 713 O O . SER A 1 87 ? 7.618 9.552 12.148 1.00 52.03 87 SER A O 1
ATOM 715 N N . LYS A 1 88 ? 9.564 9.769 11.067 1.00 56.44 88 LYS A N 1
ATOM 716 C CA . LYS A 1 88 ? 9.008 10.326 9.819 1.00 56.44 88 LYS A CA 1
ATOM 717 C C . LYS A 1 88 ? 8.100 9.291 9.131 1.00 56.44 88 LYS A C 1
ATOM 719 O O . LYS A 1 88 ? 8.557 8.672 8.181 1.00 56.44 88 LYS A O 1
ATOM 724 N N . LYS A 1 89 ? 6.905 8.989 9.662 1.00 63.28 89 LYS A N 1
ATOM 725 C CA . LYS A 1 89 ? 5.919 7.994 9.180 1.00 63.28 89 LYS A CA 1
ATOM 726 C C . LYS A 1 89 ? 6.550 6.765 8.496 1.00 63.28 89 LYS A C 1
ATOM 728 O O . LYS A 1 89 ? 6.072 6.294 7.469 1.00 63.28 89 LYS A O 1
ATOM 733 N N . ARG A 1 90 ? 7.670 6.263 9.039 1.00 70.88 90 ARG A N 1
ATOM 734 C CA . ARG A 1 90 ? 8.544 5.327 8.303 1.00 70.88 90 ARG A CA 1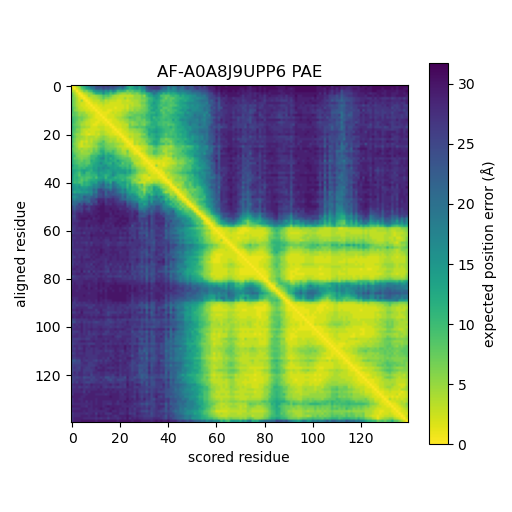
ATOM 735 C C . ARG A 1 90 ? 7.973 3.921 8.292 1.00 70.88 90 ARG A C 1
ATOM 737 O O . ARG A 1 90 ? 8.291 3.149 7.402 1.00 70.88 90 ARG A O 1
ATOM 744 N N . TYR A 1 91 ? 7.172 3.592 9.296 1.00 82.38 91 TYR A N 1
ATOM 745 C CA . TYR A 1 91 ? 6.625 2.262 9.481 1.00 82.38 91 TYR A CA 1
ATOM 746 C C . TYR A 1 91 ? 5.156 2.355 9.856 1.00 82.38 91 TYR A C 1
ATOM 748 O O . TYR A 1 91 ? 4.772 3.132 10.736 1.00 82.38 91 TYR A O 1
ATOM 756 N N . LEU A 1 92 ? 4.367 1.519 9.200 1.00 89.56 92 LEU A N 1
ATOM 757 C CA . LEU A 1 92 ? 3.044 1.141 9.636 1.00 89.56 92 LEU A CA 1
ATOM 758 C C . LEU A 1 92 ? 3.155 -0.148 10.428 1.00 89.56 92 LEU A C 1
ATOM 760 O O . LEU A 1 92 ? 3.849 -1.078 10.021 1.00 89.56 92 LEU A O 1
ATOM 764 N N . TYR A 1 93 ? 2.482 -0.190 11.566 1.00 91.94 93 TYR A N 1
ATOM 765 C CA . TYR A 1 93 ? 2.471 -1.346 12.450 1.00 91.94 93 TYR A CA 1
ATOM 766 C C . TYR A 1 93 ? 1.085 -1.955 12.473 1.00 91.94 93 TYR A C 1
ATOM 768 O O . TYR A 1 93 ? 0.101 -1.232 12.323 1.00 91.94 93 TYR A O 1
ATOM 776 N N . CYS A 1 94 ? 1.009 -3.264 12.697 1.00 93.50 94 CYS A N 1
ATOM 777 C CA . CYS A 1 94 ? -0.274 -3.914 12.895 1.00 93.50 94 CYS A CA 1
ATOM 778 C C . CYS A 1 94 ? -1.041 -3.250 14.050 1.00 93.50 94 CYS A C 1
ATOM 780 O O . CYS A 1 94 ? -0.470 -2.943 15.101 1.00 93.50 94 CYS A O 1
ATOM 782 N N . SER A 1 95 ? -2.351 -3.067 13.885 1.00 91.00 95 SER A N 1
ATOM 783 C CA . SER A 1 95 ? -3.222 -2.467 14.902 1.00 91.00 95 SER A CA 1
ATOM 784 C C . SER A 1 95 ? -3.223 -3.237 16.230 1.00 91.00 95 SER A C 1
ATOM 786 O O . SER A 1 95 ? -3.550 -2.664 17.265 1.00 91.00 95 SER A O 1
ATOM 788 N N . LYS A 1 96 ? -2.820 -4.514 16.227 1.00 90.69 96 LYS A N 1
ATOM 789 C CA . LYS A 1 96 ? -2.698 -5.370 17.418 1.00 90.69 96 LYS A CA 1
ATOM 790 C C . LYS A 1 96 ? -1.300 -5.369 18.048 1.00 90.69 96 LYS A C 1
ATOM 792 O O . LYS A 1 96 ? -1.046 -6.153 18.962 1.00 90.69 96 LYS A O 1
ATOM 797 N N . LYS A 1 97 ? -0.397 -4.474 17.617 1.00 90.12 97 LYS A N 1
ATOM 798 C CA . LYS A 1 97 ? 0.970 -4.349 18.157 1.00 90.12 97 LYS A CA 1
ATOM 799 C C . LYS A 1 97 ? 1.001 -4.275 19.682 1.00 90.12 97 LYS A C 1
ATOM 801 O O . LYS A 1 97 ? 1.816 -4.946 20.293 1.00 90.12 97 LYS A O 1
ATOM 806 N N . TYR A 1 98 ? 0.148 -3.456 20.294 1.00 89.00 98 TYR A N 1
ATOM 807 C CA . TYR A 1 98 ? 0.155 -3.277 21.749 1.00 89.00 98 TYR A CA 1
ATOM 808 C C . TYR A 1 98 ? -0.694 -4.325 22.467 1.00 89.00 98 TYR A C 1
ATOM 810 O O . TYR A 1 98 ? -0.234 -4.913 23.437 1.00 89.00 98 TYR A O 1
ATOM 818 N N . SER A 1 99 ? -1.893 -4.616 21.955 1.00 90.75 99 SER A N 1
ATOM 819 C CA . SER A 1 99 ? -2.816 -5.555 22.602 1.00 90.75 99 SER A CA 1
ATOM 820 C C . SER A 1 99 ? -2.347 -7.011 22.558 1.00 90.75 99 SER A C 1
ATOM 822 O O . SER A 1 99 ? -2.673 -7.773 23.453 1.00 90.75 99 SER A O 1
ATOM 824 N N . MET A 1 100 ? -1.620 -7.417 21.510 1.00 91.50 100 MET A N 1
ATOM 825 C CA . MET A 1 100 ? -1.176 -8.807 21.306 1.00 91.50 100 MET A CA 1
ATOM 826 C C . MET A 1 100 ? 0.330 -8.917 21.054 1.00 91.50 100 MET A C 1
ATOM 828 O O . MET A 1 100 ? 0.807 -9.953 20.605 1.00 91.50 100 MET A O 1
ATOM 832 N N . LYS A 1 101 ? 1.096 -7.844 21.297 1.00 92.19 101 LYS A N 1
ATOM 833 C CA . LYS A 1 101 ? 2.551 -7.802 21.052 1.00 92.19 101 LYS A CA 1
ATOM 834 C C . LYS A 1 101 ? 2.945 -8.163 19.606 1.00 92.19 101 LYS A C 1
ATOM 836 O O . LYS A 1 101 ? 4.054 -8.628 19.364 1.00 92.19 101 LYS A O 1
ATOM 841 N N . CYS A 1 102 ? 2.054 -7.926 18.638 1.00 92.94 102 CYS A N 1
ATOM 842 C CA . CYS A 1 102 ? 2.293 -8.261 17.235 1.00 92.94 102 CYS A CA 1
ATOM 843 C C . CYS A 1 102 ? 3.484 -7.473 16.659 1.00 92.94 102 CYS A C 1
ATOM 845 O O . CYS A 1 102 ? 3.586 -6.248 16.812 1.00 92.94 102 CYS A O 1
ATOM 847 N N . THR A 1 103 ? 4.377 -8.174 15.965 1.00 91.38 103 THR A N 1
ATOM 848 C CA . THR A 1 103 ? 5.611 -7.624 15.383 1.00 91.38 103 THR A CA 1
ATOM 849 C C . THR A 1 103 ? 5.451 -7.200 13.922 1.00 91.38 103 THR A C 1
ATOM 851 O O . THR A 1 103 ? 6.305 -6.467 13.411 1.00 91.38 103 THR A O 1
ATOM 854 N N . ALA A 1 104 ? 4.340 -7.575 13.277 1.00 92.69 104 ALA A N 1
ATOM 855 C CA . ALA A 1 104 ? 4.034 -7.232 11.895 1.00 92.69 104 ALA A CA 1
ATOM 856 C C . ALA A 1 104 ? 4.078 -5.719 11.637 1.00 92.69 104 ALA A C 1
ATOM 858 O O . ALA A 1 104 ? 3.492 -4.898 12.361 1.00 92.69 104 ALA A O 1
ATOM 859 N N . ARG A 1 105 ? 4.787 -5.350 10.570 1.00 91.75 105 ARG A N 1
ATOM 860 C CA . ARG A 1 105 ? 5.004 -3.963 10.154 1.00 91.75 105 ARG A CA 1
ATOM 861 C C . ARG A 1 105 ? 5.417 -3.883 8.695 1.00 91.75 105 ARG A C 1
ATOM 863 O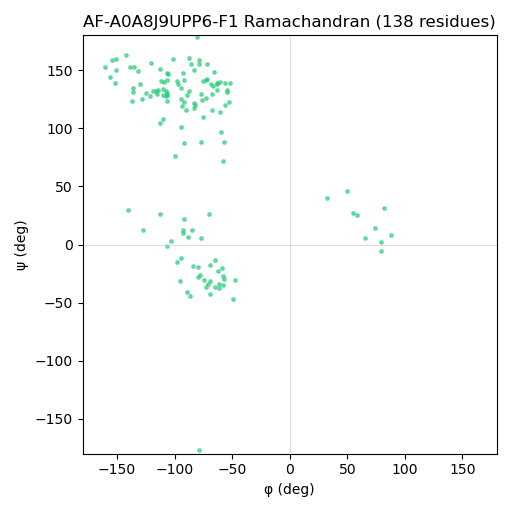 O . ARG A 1 105 ? 6.089 -4.772 8.186 1.00 91.75 105 ARG A O 1
ATOM 870 N N . PHE A 1 106 ? 5.120 -2.773 8.038 1.00 88.88 106 PHE A N 1
ATOM 871 C CA . PHE A 1 106 ? 5.657 -2.494 6.709 1.00 88.88 106 PHE A CA 1
ATOM 872 C C . PHE A 1 106 ? 5.989 -1.018 6.529 1.00 88.88 106 PHE A C 1
ATOM 874 O O . PHE A 1 106 ? 5.571 -0.160 7.306 1.00 88.88 106 PHE A O 1
ATOM 881 N N . ARG A 1 107 ? 6.786 -0.726 5.505 1.00 86.25 107 ARG A N 1
ATOM 882 C CA . ARG A 1 107 ? 7.236 0.614 5.143 1.00 86.25 107 ARG A CA 1
ATOM 883 C C . ARG A 1 107 ? 6.757 0.954 3.745 1.00 86.25 107 ARG A C 1
ATOM 885 O O . ARG A 1 107 ? 6.951 0.173 2.814 1.00 86.25 107 ARG A O 1
ATOM 892 N N . LEU A 1 108 ? 6.178 2.141 3.612 1.00 83.62 108 LEU A N 1
ATOM 893 C CA . LEU A 1 108 ? 5.883 2.747 2.321 1.00 83.62 108 LEU A CA 1
ATOM 894 C C . LEU A 1 108 ? 7.048 3.655 1.904 1.00 83.62 108 LEU A C 1
ATOM 896 O O . LEU A 1 108 ? 7.719 4.244 2.757 1.00 83.62 108 LEU A O 1
ATOM 900 N N . ASN A 1 109 ? 7.304 3.749 0.602 1.00 79.88 109 ASN A N 1
ATOM 901 C CA . ASN A 1 109 ? 8.159 4.791 0.041 1.00 79.88 109 ASN A CA 1
ATOM 902 C C . ASN A 1 109 ? 7.379 6.112 -0.114 1.00 79.88 109 ASN A C 1
ATOM 904 O O . ASN A 1 109 ? 6.184 6.183 0.170 1.00 79.88 109 ASN A O 1
ATOM 908 N N . GLU A 1 110 ? 8.050 7.162 -0.587 1.00 79.56 110 GLU A N 1
ATOM 909 C CA . GLU A 1 110 ? 7.455 8.496 -0.786 1.00 79.56 110 GLU A CA 1
ATOM 910 C C . GLU A 1 110 ? 6.306 8.503 -1.804 1.00 79.56 110 GLU A C 1
ATOM 912 O O . GLU A 1 110 ? 5.421 9.348 -1.737 1.00 79.56 110 GLU A O 1
ATOM 917 N N . LYS A 1 111 ? 6.277 7.516 -2.705 1.00 77.88 111 LYS A N 1
ATOM 918 C CA . LYS A 1 111 ? 5.211 7.313 -3.694 1.00 77.88 111 LYS A CA 1
ATOM 919 C C . LYS A 1 111 ? 4.057 6.452 -3.161 1.00 77.88 111 LYS A C 1
ATOM 921 O O . LYS A 1 111 ? 3.192 6.056 -3.933 1.00 77.88 111 LYS A O 1
ATOM 926 N N . GLY A 1 112 ? 4.057 6.103 -1.871 1.00 77.56 112 GLY A N 1
ATOM 927 C CA . GLY A 1 112 ? 3.015 5.277 -1.258 1.00 77.56 112 GLY A CA 1
ATOM 928 C C . GLY A 1 112 ? 3.076 3.792 -1.630 1.00 77.56 112 GLY A C 1
ATOM 929 O O . GLY A 1 112 ? 2.125 3.067 -1.364 1.00 77.56 112 GLY A O 1
ATOM 930 N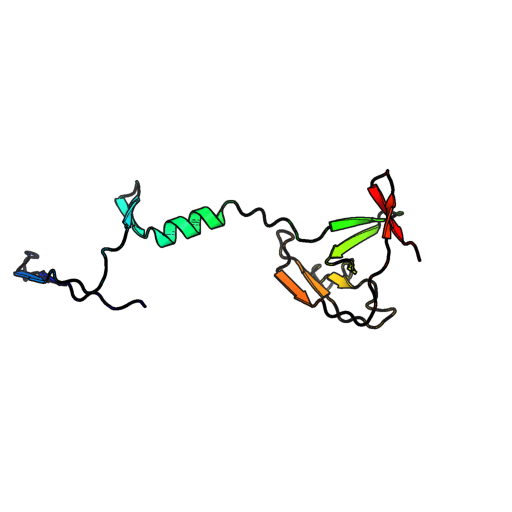 N . VAL A 1 113 ? 4.174 3.309 -2.214 1.00 82.50 113 VAL A N 1
ATOM 931 C CA . VAL A 1 113 ? 4.361 1.897 -2.586 1.00 82.50 113 VAL A CA 1
ATOM 932 C C . VAL A 1 113 ? 5.035 1.147 -1.440 1.00 82.50 113 VAL A C 1
ATOM 934 O O . VAL A 1 113 ? 5.948 1.675 -0.802 1.00 82.50 113 VAL A O 1
ATOM 937 N N . ILE A 1 114 ? 4.620 -0.098 -1.191 1.00 83.75 114 ILE A N 1
ATOM 938 C CA . ILE A 1 114 ? 5.265 -0.975 -0.205 1.00 83.75 114 ILE A CA 1
ATOM 939 C C . ILE A 1 114 ? 6.725 -1.204 -0.616 1.00 83.75 114 ILE A C 1
ATOM 941 O O . ILE A 1 114 ? 7.007 -1.807 -1.649 1.00 83.75 114 ILE A O 1
ATOM 945 N N . PHE A 1 115 ? 7.646 -0.706 0.206 1.00 83.38 115 PHE A N 1
ATOM 946 C CA . PHE A 1 115 ? 9.090 -0.865 0.038 1.00 83.38 115 PHE A CA 1
ATOM 947 C C . PHE A 1 115 ? 9.599 -2.132 0.732 1.00 83.38 115 PHE A C 1
ATOM 949 O O . PHE A 1 115 ? 10.436 -2.844 0.192 1.00 83.38 115 PHE A O 1
ATOM 956 N N . ALA A 1 116 ? 9.078 -2.418 1.927 1.00 81.31 116 ALA A N 1
ATOM 957 C CA . ALA A 1 116 ? 9.407 -3.606 2.708 1.00 81.31 116 ALA A CA 1
ATOM 958 C C . ALA A 1 116 ? 8.220 -3.978 3.599 1.00 81.31 116 ALA A C 1
ATOM 960 O O . ALA A 1 116 ? 7.615 -3.087 4.199 1.00 81.31 116 ALA A O 1
ATOM 961 N N . ALA A 1 117 ? 7.906 -5.269 3.714 1.00 86.94 117 ALA A N 1
ATOM 962 C CA . ALA A 1 117 ? 6.815 -5.758 4.548 1.00 86.94 117 ALA A CA 1
ATOM 963 C C . ALA A 1 117 ? 7.234 -6.986 5.358 1.00 86.94 117 ALA A C 1
ATOM 965 O O . ALA A 1 117 ? 7.769 -7.945 4.815 1.00 86.94 117 ALA A O 1
ATOM 966 N N . PHE A 1 118 ? 6.944 -6.943 6.654 1.00 89.31 118 PHE A N 1
ATOM 967 C CA . PHE A 1 118 ? 7.032 -8.061 7.577 1.00 89.31 118 PHE A CA 1
ATOM 968 C C . PHE A 1 118 ? 5.607 -8.403 8.018 1.00 89.31 118 PHE A C 1
ATOM 970 O O . PHE A 1 118 ? 4.990 -7.644 8.769 1.00 89.31 118 PHE A O 1
ATOM 977 N N . THR A 1 119 ? 5.064 -9.493 7.475 1.00 87.00 119 THR A N 1
ATOM 978 C CA . THR A 1 119 ? 3.645 -9.878 7.598 1.00 87.00 119 THR A CA 1
ATOM 979 C C . THR A 1 119 ? 3.446 -11.143 8.420 1.00 87.00 119 THR A C 1
ATOM 981 O O . THR A 1 119 ? 2.491 -11.876 8.181 1.00 87.00 119 THR A O 1
ATOM 984 N N . ASP A 1 120 ? 4.368 -11.437 9.330 1.00 91.44 120 ASP A N 1
ATOM 985 C CA . ASP A 1 120 ? 4.187 -12.524 10.280 1.00 91.44 120 ASP A CA 1
ATOM 986 C C . ASP A 1 120 ? 3.342 -12.027 11.460 1.00 91.44 120 ASP A C 1
ATOM 988 O O . ASP A 1 120 ? 3.708 -11.064 12.145 1.00 91.44 120 ASP A O 1
ATOM 992 N N . HIS A 1 121 ? 2.169 -12.630 11.633 1.00 91.44 121 HIS A N 1
ATOM 993 C CA . HIS A 1 121 ? 1.173 -12.239 12.622 1.00 91.44 121 HIS A CA 1
ATOM 994 C C . HIS A 1 121 ? 0.977 -13.372 13.624 1.00 91.44 121 HIS A C 1
ATOM 996 O O . HIS A 1 121 ? 0.727 -14.512 13.258 1.00 91.44 121 HIS A O 1
ATOM 1002 N N . ASN A 1 122 ? 0.989 -13.029 14.907 1.00 93.12 122 ASN A N 1
ATOM 1003 C CA . ASN A 1 122 ? 0.715 -13.944 16.014 1.00 93.12 122 ASN A CA 1
ATOM 1004 C C . ASN A 1 122 ? -0.769 -13.954 16.428 1.00 93.12 122 ASN A C 1
ATOM 1006 O O . ASN A 1 122 ? -1.101 -14.243 17.575 1.00 93.12 122 ASN A O 1
ATOM 1010 N N . HIS A 1 123 ? -1.662 -13.544 15.529 1.00 92.38 123 HIS A N 1
ATOM 1011 C CA . HIS A 1 123 ? -3.092 -13.435 15.787 1.00 92.38 123 HIS A CA 1
ATOM 1012 C C . HIS A 1 123 ? -3.878 -13.554 14.485 1.00 92.38 123 HIS A C 1
ATOM 1014 O O . HIS A 1 123 ? -3.349 -13.271 13.413 1.00 92.38 123 HIS A O 1
ATOM 1020 N N . GLN A 1 124 ? -5.159 -13.900 14.588 1.00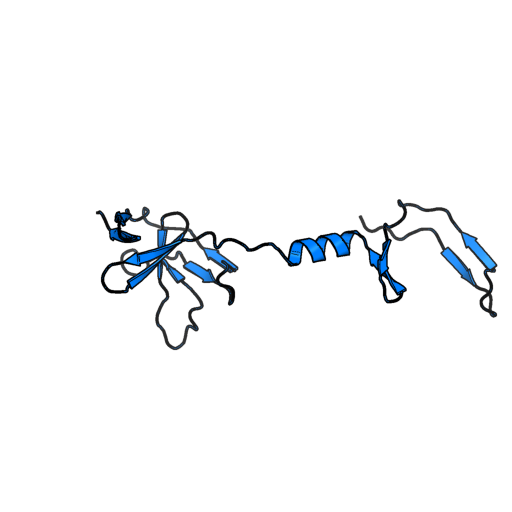 91.56 124 GLN A N 1
ATOM 1021 C CA . GLN A 1 124 ? -6.047 -13.960 13.430 1.00 91.56 124 GLN A CA 1
ATOM 1022 C C . GLN A 1 124 ? -6.396 -12.558 12.886 1.00 91.56 124 GLN A C 1
ATOM 1024 O O . GLN A 1 124 ? -6.325 -11.565 13.630 1.00 91.56 124 GLN A O 1
ATOM 1029 N N . PRO A 1 125 ? -6.763 -12.450 11.595 1.00 91.06 125 PRO A N 1
ATOM 1030 C CA . PRO A 1 125 ? -7.206 -11.198 10.994 1.00 91.06 125 PRO A CA 1
ATOM 1031 C C . PRO A 1 125 ? -8.461 -10.640 11.685 1.00 91.06 125 PRO A C 1
ATOM 1033 O O . PRO A 1 125 ? -9.363 -11.402 12.027 1.00 91.06 125 PRO A O 1
ATOM 1036 N N . PRO A 1 126 ? -8.559 -9.317 11.899 1.00 88.19 126 PRO A N 1
ATOM 1037 C CA . PRO A 1 126 ? -9.792 -8.703 12.375 1.00 88.19 126 PRO A CA 1
ATOM 1038 C C . PRO A 1 126 ? -10.864 -8.700 11.276 1.00 88.19 126 PRO A C 1
ATOM 1040 O O . PRO A 1 126 ? -10.564 -8.421 10.117 1.00 88.19 126 PRO A O 1
ATOM 1043 N N . HIS A 1 127 ? -12.123 -8.921 11.653 1.00 87.88 127 HIS A N 1
ATOM 1044 C CA . HIS A 1 127 ? -13.239 -8.863 10.717 1.00 87.88 127 HIS A CA 1
ATOM 1045 C C . HIS A 1 127 ? -13.805 -7.433 10.625 1.00 87.88 127 HIS A C 1
ATOM 1047 O O . HIS A 1 127 ? -14.072 -6.770 11.633 1.00 87.88 127 HIS A O 1
ATOM 1053 N N . PHE A 1 128 ? -13.940 -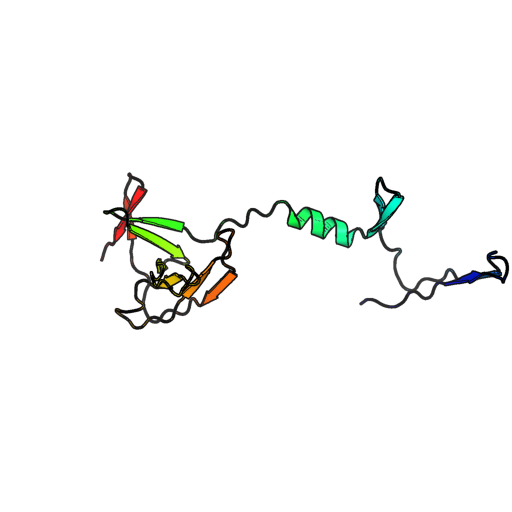6.926 9.401 1.00 88.44 128 PHE A N 1
ATOM 1054 C CA . PHE A 1 128 ? -14.480 -5.599 9.113 1.00 88.44 128 PHE A CA 1
ATOM 1055 C C . PHE A 1 128 ? -15.562 -5.712 8.051 1.00 88.44 128 PHE A C 1
ATOM 1057 O O . PHE A 1 128 ? -15.383 -6.398 7.049 1.00 88.44 128 PHE A O 1
ATOM 1064 N N . GLN A 1 129 ? -16.653 -4.983 8.251 1.00 88.06 129 GLN A N 1
ATOM 1065 C CA . GLN A 1 129 ? -17.716 -4.846 7.269 1.00 88.06 129 GLN A CA 1
ATOM 1066 C C . GLN A 1 129 ? -17.667 -3.449 6.660 1.00 88.06 129 GLN A C 1
ATOM 1068 O O . GLN A 1 129 ? -17.565 -2.446 7.373 1.00 88.06 129 GLN A O 1
ATOM 1073 N N . LYS A 1 130 ? -17.727 -3.390 5.328 1.00 89.25 130 LYS A N 1
ATOM 1074 C CA . LYS A 1 130 ? -17.858 -2.139 4.586 1.00 89.25 130 LYS A CA 1
ATOM 1075 C C . LYS A 1 130 ? -19.329 -1.739 4.547 1.00 89.25 130 LYS A C 1
ATOM 1077 O O . LYS A 1 130 ? -20.164 -2.494 4.057 1.00 89.25 130 LYS A O 1
ATOM 1082 N N . CYS A 1 131 ? -19.636 -0.557 5.056 1.00 87.06 131 CYS A N 1
ATOM 1083 C CA . CYS A 1 131 ? -20.965 0.030 4.993 1.00 87.06 131 CYS A CA 1
ATOM 1084 C C . CYS A 1 131 ? -21.228 0.648 3.604 1.00 87.06 131 CYS A C 1
ATOM 1086 O O . CYS A 1 131 ? -20.276 1.031 2.915 1.00 87.06 131 CYS A O 1
ATOM 1088 N N . PRO A 1 132 ? -22.502 0.843 3.206 1.00 88.31 132 PRO A N 1
ATOM 1089 C CA . PRO A 1 132 ? -22.855 1.472 1.926 1.00 88.31 132 PRO A CA 1
ATOM 1090 C C . PRO A 1 132 ? -22.263 2.877 1.732 1.00 88.31 132 PRO A C 1
ATOM 1092 O O . PRO A 1 132 ? -21.945 3.276 0.619 1.00 88.31 132 PRO A O 1
ATOM 1095 N N . ASN A 1 133 ? -22.046 3.612 2.826 1.00 84.50 133 ASN A N 1
ATOM 1096 C CA . ASN A 1 133 ? -21.418 4.937 2.828 1.00 84.50 133 ASN A CA 1
ATOM 1097 C C . ASN A 1 133 ? -19.880 4.905 2.654 1.00 84.50 133 ASN A C 1
ATOM 1099 O O . ASN A 1 133 ? -19.223 5.934 2.805 1.00 84.50 133 ASN A O 1
ATOM 1103 N N . GLY A 1 134 ? -19.286 3.732 2.408 1.00 83.06 134 GLY A N 1
ATOM 1104 C CA . GLY A 1 134 ? -17.846 3.556 2.212 1.00 83.06 134 GLY A CA 1
ATOM 1105 C C . GLY A 1 134 ? -17.009 3.529 3.496 1.00 83.06 134 GLY A C 1
ATOM 1106 O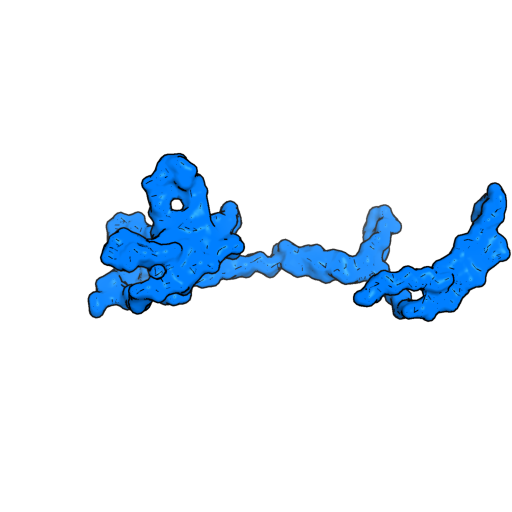 O . GLY A 1 134 ? -15.785 3.411 3.413 1.00 83.06 134 GLY A O 1
ATOM 1107 N N . THR A 1 135 ? -17.633 3.619 4.675 1.00 88.31 135 THR A N 1
ATOM 1108 C CA . THR A 1 135 ? -16.940 3.475 5.965 1.00 88.31 135 THR A CA 1
ATOM 1109 C C . THR A 1 135 ? -16.822 2.013 6.385 1.00 88.31 135 THR A C 1
ATOM 1111 O O . THR A 1 135 ? -17.617 1.169 5.980 1.00 88.31 135 THR A O 1
ATOM 1114 N N . TYR A 1 136 ? -15.824 1.713 7.212 1.00 89.56 136 TYR A N 1
ATOM 1115 C CA . TYR A 1 136 ? -15.603 0.381 7.763 1.00 89.56 136 TYR A CA 1
ATOM 1116 C C . TYR A 1 136 ? -15.987 0.328 9.239 1.00 89.56 136 TYR A C 1
ATOM 1118 O O . TYR A 1 136 ? -15.497 1.124 10.047 1.00 89.56 136 TYR A O 1
ATOM 1126 N N . VAL A 1 137 ? -16.811 -0.654 9.597 1.00 87.50 137 VAL A N 1
ATOM 1127 C CA . VAL A 1 137 ? -17.136 -0.991 10.986 1.00 87.50 137 VAL A CA 1
ATOM 1128 C C . VAL A 1 137 ? -16.502 -2.326 11.344 1.00 87.50 137 VAL A C 1
ATOM 1130 O O . VAL A 1 137 ? -16.528 -3.282 10.570 1.00 87.50 137 VAL A O 1
ATOM 1133 N N . LYS A 1 138 ? -15.866 -2.381 12.514 1.00 84.44 138 LYS A N 1
ATOM 1134 C CA . LYS A 1 138 ? -15.323 -3.633 13.031 1.00 84.44 138 LYS A CA 1
ATOM 1135 C C . LYS A 1 138 ? -16.487 -4.463 13.560 1.00 84.44 138 LYS A C 1
ATOM 1137 O O . LYS A 1 138 ? -17.205 -3.986 14.434 1.00 84.44 138 LYS A O 1
ATOM 1142 N N . ILE A 1 139 ? -16.622 -5.683 13.068 1.00 82.62 139 ILE A N 1
ATOM 1143 C CA . ILE A 1 139 ? -17.580 -6.659 13.583 1.00 82.62 139 ILE A CA 1
ATOM 1144 C C . ILE A 1 139 ? -16.781 -7.714 14.347 1.00 82.62 139 ILE A C 1
ATOM 1146 O O . ILE A 1 139 ? -15.710 -8.124 13.895 1.00 82.62 139 ILE A O 1
ATOM 1150 N N . SER A 1 140 ? -17.188 -7.971 15.592 1.00 62.47 140 SER A N 1
ATOM 1151 C CA . SER A 1 140 ? -16.424 -8.815 16.517 1.00 62.47 140 SER A CA 1
ATOM 1152 C C . SER A 1 140 ? -16.540 -10.289 16.184 1.00 62.47 140 SER A C 1
ATOM 1154 O O . SER A 1 140 ? -17.568 -10.678 15.597 1.00 62.47 140 SER A O 1
#

Mean predicted aligned error: 15.97 Å

InterPro domains:
  IPR007588 Zinc finger, FLYWCH-type [PF04500] (68-123)

Radius of gyration: 27.87 Å; Cα contacts (8 Å, |Δi|>4): 194; chains: 1; bounding box: 72×29×65 Å

Solvent-accessible surface area (backbone atoms only — not comparable to full-atom values): 8840 Å² total; per-residue (Å²): 137,91,72,83,75,69,46,50,73,43,62,45,101,86,68,49,82,71,48,75,45,81,62,66,86,63,80,84,82,60,65,44,79,44,98,87,75,49,74,42,52,50,75,59,51,56,54,56,61,62,68,76,70,66,79,71,71,53,87,52,47,83,42,42,31,83,87,87,40,71,38,38,38,45,92,64,33,51,25,34,70,57,93,40,96,87,46,78,70,53,46,32,32,34,72,46,30,79,87,68,64,35,78,21,34,33,23,55,45,98,85,62,37,80,72,48,77,44,84,64,65,88,63,80,67,70,53,69,45,76,43,97,89,66,35,43,46,81,51,131

Foldseek 3Di:
DDDDWPWDFDADPVGHTPDTDPDGPDDDFDWDQDPVRDIDGPVVVVVVVVVPDPPVPAQWDWAQAPPRDIWIGHPLFTWDFDPDPPDPSAKTATPCCPVPVFPWIFGADPVRHTPDTDPDGPDDHFDWDQDPVRHIDTDD